Protein AF-A0A3L6L1W6-F1 (afdb_monomer_lite)

Sequence (156 aa):
MPNIKGGVGSFLMRRTAPKSIRQKYQTGPQFYKRKFFQFQKGHHRLHRRISGVQTGSPTHQREYERFHHLPGDVRTRPQFDFTFGETRADRVMFAWRKRGDLQLYQMSGRGETFVCYRCGYPVRSQLVAVKADNWDYRMCYRCYTNTVHRGMENDT

pLDDT: mean 96.42, std 4.4, range [56.28, 98.81]

Secondary structure (DSSP, 8-state):
-PPPPP---HHHHGGG---SHHHHH--S--SS--------TT-SS--EEE-----S-TTTS-GGGGGTTS-SGGGSPPSEE-SSSSPPTT-EEEEPPPBTTEEEEEESSSPEEEE-TTT--EEEESEEEEETTEEEEEEEHHHHHHHHHTT-TTT-

Organism: NCBI:txid630700

Foldseek 3Di:
DDDDDDDDDCVVVLLVQDDDPCQNVVPWFQQLPHSDDDDDPPDPPFAAEQFFQDDDDCVVDPPLCSNCVDDDCSVPAAPDAPPPDDQDPQQWGGWHDDDAQKIKTFHDDWFDFDAARTVRGTYGHRIWIDGNPDPNHTHDPVVVRVCSVVVNRNPD

Structure (mmCIF, N/CA/C/O backbone):
data_AF-A0A3L6L1W6-F1
#
_entry.id   AF-A0A3L6L1W6-F1
#
loop_
_atom_site.group_PDB
_atom_site.id
_atom_site.type_symbol
_atom_site.label_atom_id
_atom_site.label_alt_id
_atom_site.label_comp_id
_atom_site.label_asym_id
_atom_site.label_entity_id
_atom_site.label_seq_id
_atom_site.pdbx_PDB_ins_code
_atom_site.Cartn_x
_atom_site.Cartn_y
_atom_site.Cartn_z
_atom_site.occupancy
_atom_site.B_iso_or_equiv
_atom_site.auth_seq_id
_atom_site.auth_comp_id
_atom_site.auth_asym_id
_atom_site.auth_atom_id
_atom_site.pdbx_PDB_model_num
ATOM 1 N N . MET A 1 1 ? 47.971 -9.478 -30.314 1.00 56.28 1 MET A N 1
ATOM 2 C CA . MET A 1 1 ? 47.214 -8.435 -31.040 1.00 56.28 1 MET A CA 1
ATOM 3 C C . MET A 1 1 ? 46.488 -7.570 -30.017 1.00 56.28 1 MET A C 1
ATOM 5 O O . MET A 1 1 ? 45.812 -8.148 -29.172 1.00 56.28 1 MET A O 1
ATOM 9 N N . PRO A 1 2 ? 46.659 -6.238 -30.002 1.00 72.19 2 PRO A N 1
ATOM 10 C CA . PRO A 1 2 ? 45.871 -5.378 -29.125 1.00 72.19 2 PRO A CA 1
ATOM 11 C C . PRO A 1 2 ? 44.442 -5.245 -29.678 1.00 72.19 2 PRO A C 1
ATOM 13 O O . PRO A 1 2 ? 44.251 -4.841 -30.821 1.00 72.19 2 PRO A O 1
ATOM 16 N N . ASN A 1 3 ? 43.436 -5.613 -28.880 1.00 89.19 3 ASN A N 1
ATOM 17 C CA . ASN A 1 3 ? 42.024 -5.502 -29.264 1.00 89.19 3 ASN A CA 1
ATOM 18 C C . ASN A 1 3 ? 41.545 -4.039 -29.228 1.00 89.19 3 ASN A C 1
ATOM 20 O O . ASN A 1 3 ? 41.975 -3.260 -28.374 1.00 89.19 3 ASN A O 1
ATOM 24 N N . ILE A 1 4 ? 40.588 -3.690 -30.094 1.00 87.88 4 ILE A N 1
ATOM 25 C CA . ILE A 1 4 ? 39.909 -2.384 -30.080 1.00 87.88 4 ILE A CA 1
ATOM 26 C C . ILE A 1 4 ? 38.935 -2.331 -28.893 1.00 87.88 4 ILE A C 1
ATOM 28 O O . ILE A 1 4 ? 38.088 -3.210 -28.735 1.00 87.88 4 ILE A O 1
ATOM 32 N N . LYS A 1 5 ? 39.028 -1.285 -28.062 1.00 91.19 5 LYS A N 1
ATOM 33 C CA . LYS A 1 5 ? 38.092 -1.017 -26.956 1.00 91.19 5 LYS A CA 1
ATOM 34 C C . LYS A 1 5 ? 37.139 0.117 -27.346 1.00 91.19 5 LYS A C 1
ATOM 36 O O . LYS A 1 5 ? 37.594 1.208 -27.667 1.00 91.19 5 LYS A O 1
ATOM 41 N N . GLY A 1 6 ? 35.830 -0.135 -27.296 1.00 91.69 6 GLY A N 1
ATOM 42 C CA . GLY A 1 6 ? 34.787 0.882 -27.486 1.00 91.69 6 GLY A CA 1
ATOM 43 C C . GLY A 1 6 ? 34.249 1.434 -26.161 1.00 91.69 6 GLY A C 1
ATOM 44 O O . GLY A 1 6 ? 34.334 0.770 -25.128 1.00 91.69 6 GLY A O 1
ATOM 45 N N . GLY A 1 7 ? 33.664 2.635 -26.191 1.00 94.94 7 GLY A N 1
ATOM 46 C CA . GLY A 1 7 ? 33.011 3.266 -25.040 1.00 94.94 7 GLY A CA 1
ATOM 47 C C . GLY A 1 7 ? 31.555 3.617 -25.341 1.00 94.94 7 GLY A C 1
ATOM 48 O O . GLY A 1 7 ? 31.278 4.354 -26.282 1.00 94.94 7 GLY A O 1
ATOM 49 N N . VAL A 1 8 ? 30.617 3.111 -24.534 1.00 94.81 8 VAL A N 1
ATOM 50 C CA . VAL A 1 8 ? 29.185 3.431 -24.642 1.00 94.81 8 VAL A CA 1
ATOM 51 C C . VAL A 1 8 ? 28.613 3.786 -23.272 1.00 94.81 8 VAL A C 1
ATOM 53 O O . VAL A 1 8 ? 28.756 3.047 -22.298 1.00 94.81 8 VAL A O 1
ATOM 56 N N . GLY A 1 9 ? 27.957 4.943 -23.183 1.00 96.75 9 GLY A N 1
ATOM 57 C CA . GLY A 1 9 ? 27.365 5.419 -21.937 1.00 96.75 9 GLY A CA 1
ATOM 58 C C . GLY A 1 9 ? 26.163 4.576 -21.500 1.00 96.75 9 GLY A C 1
ATOM 59 O O . GLY A 1 9 ? 25.230 4.350 -22.270 1.00 96.75 9 GLY A O 1
ATOM 60 N N . SER A 1 10 ? 26.119 4.173 -20.225 1.00 96.69 10 SER A N 1
ATOM 61 C CA . SER A 1 10 ? 25.013 3.368 -19.668 1.00 96.69 10 SER A CA 1
ATOM 62 C C . SER A 1 10 ? 23.648 4.073 -19.734 1.00 96.69 10 SER A C 1
ATOM 64 O O . SER A 1 10 ? 22.612 3.403 -19.775 1.00 96.69 10 SER A O 1
ATOM 66 N N . PHE A 1 11 ? 23.628 5.412 -19.788 1.00 96.19 11 PHE A N 1
ATOM 67 C CA . PHE A 1 11 ? 22.403 6.205 -19.944 1.00 96.19 11 PHE A CA 1
ATOM 68 C C . PHE A 1 11 ? 21.676 5.904 -21.266 1.00 96.19 11 PHE A C 1
ATOM 70 O O . PHE A 1 11 ? 20.452 5.794 -21.261 1.00 96.19 11 PHE A O 1
ATOM 77 N N . LEU A 1 12 ? 22.414 5.647 -22.356 1.00 95.19 12 LEU A N 1
ATOM 78 C CA . LEU A 1 12 ? 21.853 5.242 -23.653 1.00 95.19 12 LEU A CA 1
ATOM 79 C C . LEU A 1 12 ? 21.126 3.895 -23.547 1.00 95.19 12 LEU A C 1
ATOM 81 O O . LEU A 1 12 ? 20.087 3.675 -24.165 1.00 95.19 12 LEU A O 1
ATOM 85 N N . MET A 1 13 ? 21.639 3.011 -22.689 1.00 96.12 13 MET A N 1
ATOM 86 C CA . MET A 1 13 ? 21.088 1.677 -22.458 1.00 96.12 13 MET A CA 1
ATOM 87 C C . MET A 1 13 ? 19.958 1.664 -21.416 1.00 96.12 13 MET A C 1
ATOM 89 O O . MET A 1 13 ? 19.283 0.650 -21.246 1.00 96.12 13 MET A O 1
ATOM 93 N N . ARG A 1 14 ? 19.693 2.769 -20.695 1.00 96.50 14 ARG A N 1
ATOM 94 C CA . ARG A 1 14 ? 18.629 2.795 -19.669 1.00 96.50 14 ARG A CA 1
ATOM 95 C C . ARG A 1 14 ? 17.233 2.610 -20.261 1.00 96.50 14 ARG A C 1
ATOM 97 O O . ARG A 1 14 ? 16.373 2.066 -19.571 1.00 96.50 14 ARG A O 1
ATOM 104 N N . ARG A 1 15 ? 17.008 2.986 -21.527 1.00 95.75 15 ARG A N 1
ATOM 105 C CA . ARG A 1 15 ? 15.719 2.806 -22.224 1.00 95.75 15 ARG A CA 1
ATOM 106 C C . ARG A 1 15 ? 15.274 1.337 -22.263 1.00 95.75 15 ARG A C 1
ATOM 108 O O . ARG A 1 15 ? 14.079 1.066 -22.175 1.00 95.75 15 ARG A O 1
ATOM 115 N N . THR A 1 16 ? 16.216 0.397 -22.342 1.00 96.00 16 THR A N 1
ATOM 116 C CA . THR A 1 16 ? 15.963 -1.053 -22.417 1.00 96.00 16 THR A CA 1
ATOM 117 C C . THR A 1 16 ? 16.144 -1.769 -21.072 1.00 96.00 16 THR A C 1
ATOM 119 O O . THR A 1 16 ? 16.191 -2.994 -21.020 1.00 96.00 16 THR A O 1
ATOM 122 N N . ALA A 1 17 ? 16.194 -1.034 -19.952 1.00 97.31 17 ALA A N 1
ATOM 123 C CA . ALA A 1 17 ? 16.327 -1.620 -18.613 1.00 97.31 17 ALA A CA 1
ATOM 124 C C . ALA A 1 17 ? 15.218 -2.628 -18.206 1.00 97.31 17 ALA A C 1
ATOM 126 O O . ALA A 1 17 ? 15.527 -3.559 -17.448 1.00 97.31 17 ALA A O 1
ATOM 127 N N . PRO A 1 18 ? 13.939 -2.481 -18.618 1.00 97.94 18 PRO A N 1
ATOM 128 C CA . PRO A 1 18 ? 12.907 -3.488 -18.366 1.00 97.94 18 PRO A CA 1
ATOM 129 C C . PRO A 1 18 ? 13.159 -4.788 -19.135 1.00 97.94 18 PRO A C 1
ATOM 131 O O . PRO A 1 18 ? 13.370 -4.761 -20.342 1.00 97.94 18 PRO A O 1
ATOM 134 N N . LYS A 1 19 ? 13.057 -5.931 -18.448 1.00 97.88 19 LYS A N 1
ATOM 135 C CA . LYS A 1 19 ? 13.355 -7.264 -19.009 1.00 97.88 19 LYS A CA 1
ATOM 136 C C . LYS A 1 19 ? 12.119 -8.136 -19.261 1.00 97.88 19 LYS A C 1
ATOM 138 O O . LYS A 1 19 ? 12.248 -9.324 -19.516 1.00 97.88 19 LYS A O 1
ATOM 143 N N . SER A 1 20 ? 10.914 -7.584 -19.131 1.00 97.94 20 SER A N 1
ATOM 144 C CA . SER A 1 20 ? 9.666 -8.309 -19.400 1.00 97.94 20 SER A CA 1
ATOM 145 C C . SER A 1 20 ? 8.532 -7.362 -19.780 1.00 97.94 20 SER A C 1
ATOM 147 O O . SER A 1 20 ? 8.593 -6.164 -19.482 1.00 97.94 20 SER A O 1
ATOM 149 N N . ILE A 1 21 ? 7.466 -7.908 -20.376 1.00 98.00 21 ILE A N 1
ATOM 150 C CA . ILE A 1 21 ? 6.237 -7.168 -20.709 1.00 98.00 21 ILE A CA 1
ATOM 151 C C . ILE A 1 21 ? 5.676 -6.462 -19.468 1.00 98.00 21 ILE A C 1
ATOM 153 O O . ILE A 1 21 ? 5.448 -5.252 -19.491 1.00 98.00 21 ILE A O 1
ATOM 157 N N . ARG A 1 22 ? 5.582 -7.182 -18.341 1.00 98.06 22 ARG A N 1
ATOM 158 C CA . ARG A 1 22 ? 5.136 -6.637 -17.049 1.00 98.06 22 ARG A CA 1
ATOM 159 C C . ARG A 1 22 ? 5.967 -5.435 -16.599 1.00 98.06 22 ARG A C 1
ATOM 161 O O . ARG A 1 22 ? 5.402 -4.470 -16.096 1.00 98.06 22 ARG A O 1
ATOM 168 N N . GLN A 1 23 ? 7.292 -5.473 -16.756 1.00 97.31 23 GLN A N 1
ATOM 169 C CA . GLN A 1 23 ? 8.171 -4.378 -16.323 1.00 97.31 23 GLN A CA 1
ATOM 170 C C . GLN A 1 23 ? 8.127 -3.182 -17.283 1.00 97.31 23 GLN A C 1
ATOM 172 O O . GLN A 1 23 ? 8.185 -2.039 -16.833 1.00 97.31 23 GLN A O 1
ATOM 177 N N . LYS A 1 24 ? 8.045 -3.436 -18.596 1.00 97.31 24 LYS A N 1
ATOM 178 C CA . LYS A 1 24 ? 8.076 -2.400 -19.638 1.00 97.31 24 LYS A CA 1
ATOM 179 C C . LYS A 1 24 ? 6.759 -1.630 -19.715 1.00 97.31 24 LYS A C 1
ATOM 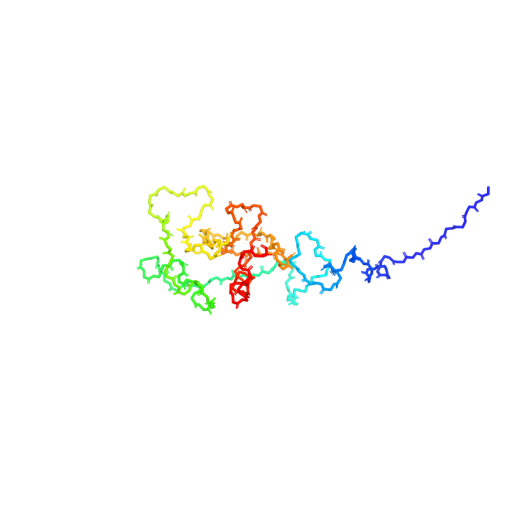181 O O . LYS A 1 24 ? 6.775 -0.406 -19.759 1.00 97.31 24 LYS A O 1
ATOM 186 N N . TYR A 1 25 ? 5.640 -2.350 -19.676 1.00 97.81 25 TYR A N 1
ATOM 187 C CA . TYR A 1 25 ? 4.301 -1.803 -19.905 1.00 97.81 25 TYR A CA 1
ATOM 188 C C . TYR A 1 25 ? 3.449 -1.716 -18.633 1.00 97.81 25 TYR A C 1
ATOM 190 O O . TYR A 1 25 ? 2.332 -1.221 -18.682 1.00 97.81 25 TYR A O 1
ATOM 198 N N . GLN A 1 26 ? 3.971 -2.163 -17.483 1.00 96.81 26 GLN A N 1
ATOM 199 C CA . GLN A 1 26 ? 3.277 -2.103 -16.188 1.00 96.81 26 GLN A CA 1
ATOM 200 C C . GLN A 1 26 ? 1.906 -2.804 -16.192 1.00 96.81 26 GLN A C 1
ATOM 202 O O . GLN A 1 26 ? 0.999 -2.397 -15.474 1.00 96.81 26 GLN A O 1
ATOM 207 N N . THR A 1 27 ? 1.774 -3.891 -16.958 1.00 95.88 27 THR A N 1
ATOM 208 C CA . THR A 1 27 ? 0.513 -4.636 -17.141 1.00 95.88 27 THR A CA 1
ATOM 209 C C . THR A 1 27 ? 0.032 -5.385 -15.897 1.00 95.88 27 THR A C 1
ATOM 211 O O . THR A 1 27 ? -1.079 -5.898 -15.888 1.00 95.88 27 THR A O 1
ATOM 214 N N . GLY A 1 28 ? 0.835 -5.451 -14.831 1.00 96.69 28 GLY A N 1
ATOM 215 C CA . GLY A 1 28 ? 0.453 -6.104 -13.581 1.00 96.69 28 GLY A CA 1
ATOM 216 C C . GLY A 1 28 ? 1.286 -5.655 -12.376 1.00 96.69 28 GLY A C 1
ATOM 217 O O . GLY A 1 28 ? 2.153 -4.778 -12.514 1.00 96.69 28 GLY A O 1
ATOM 218 N N . PRO A 1 29 ? 1.051 -6.269 -11.197 1.00 97.94 29 PRO A N 1
ATOM 219 C CA . PRO A 1 29 ? 1.803 -6.009 -9.971 1.00 97.94 29 PRO A CA 1
ATOM 220 C C . PRO A 1 29 ? 3.320 -6.095 -10.174 1.00 97.94 29 PRO A C 1
ATOM 222 O O . PRO A 1 29 ? 3.826 -7.043 -10.776 1.00 97.94 29 PRO A O 1
ATOM 225 N N . GLN A 1 30 ? 4.056 -5.101 -9.689 1.00 98.06 30 GLN A N 1
ATOM 226 C CA . GLN A 1 30 ? 5.508 -4.993 -9.827 1.00 98.06 30 GLN A CA 1
ATOM 227 C C . GLN A 1 30 ? 6.238 -5.630 -8.638 1.00 98.06 30 GLN A C 1
ATOM 229 O O . GLN A 1 30 ? 6.896 -4.906 -7.893 1.00 98.06 30 GLN A O 1
ATOM 234 N N . PHE A 1 31 ? 6.153 -6.957 -8.482 1.00 97.12 31 PHE A N 1
ATOM 235 C CA . PHE A 1 31 ? 6.812 -7.738 -7.419 1.00 97.12 31 PHE A CA 1
ATOM 236 C C . PHE A 1 31 ? 8.324 -7.459 -7.332 1.00 97.12 31 PHE A C 1
ATOM 238 O O . PHE A 1 31 ? 9.132 -8.148 -7.943 1.00 97.12 31 PHE A O 1
ATOM 245 N N . TYR A 1 32 ? 8.710 -6.392 -6.632 1.00 96.38 32 TYR A N 1
ATOM 246 C CA . TYR A 1 32 ? 10.083 -5.929 -6.396 1.00 96.38 32 TYR A CA 1
ATOM 247 C C . TYR A 1 32 ? 10.963 -5.707 -7.649 1.00 96.38 32 TYR A C 1
ATOM 249 O O . TYR A 1 32 ? 12.184 -5.603 -7.543 1.00 96.38 32 TYR A O 1
ATOM 257 N N . LYS A 1 33 ? 10.382 -5.609 -8.859 1.00 97.81 33 LYS A N 1
ATOM 258 C CA . LYS A 1 33 ? 11.137 -5.509 -10.135 1.00 97.81 33 LYS A CA 1
ATOM 259 C C . LYS A 1 33 ? 10.873 -4.240 -10.959 1.00 97.81 33 LYS A C 1
ATOM 261 O O . LYS A 1 33 ? 11.212 -4.201 -12.144 1.00 97.81 33 LYS A O 1
ATOM 266 N N . ARG A 1 34 ? 10.326 -3.183 -10.352 1.00 98.12 34 ARG A N 1
ATOM 267 C CA . ARG A 1 34 ? 10.106 -1.892 -11.026 1.00 98.12 34 ARG A CA 1
ATOM 268 C C . ARG A 1 34 ? 11.437 -1.227 -11.414 1.00 98.12 34 ARG A C 1
ATOM 270 O O . ARG A 1 34 ? 12.379 -1.231 -10.629 1.00 98.12 34 ARG A O 1
ATOM 277 N N . LYS A 1 35 ? 11.519 -0.660 -12.626 1.00 97.69 35 LYS A N 1
ATOM 278 C CA . LYS A 1 35 ? 12.742 -0.006 -13.148 1.00 97.69 35 LYS A CA 1
ATOM 279 C C . LYS A 1 35 ? 12.698 1.515 -13.103 1.00 97.69 35 LYS A C 1
ATOM 281 O O . LYS A 1 35 ? 13.701 2.143 -12.792 1.00 97.69 35 LYS A O 1
ATOM 286 N N . PHE A 1 36 ? 11.537 2.093 -13.394 1.00 97.88 36 PHE A N 1
ATOM 287 C CA . PHE A 1 36 ? 11.365 3.540 -13.476 1.00 97.88 36 PHE A CA 1
ATOM 288 C C . PHE A 1 36 ? 10.409 4.024 -12.394 1.00 97.88 36 PHE A C 1
ATOM 290 O O . PHE A 1 36 ? 9.277 3.540 -12.279 1.00 97.88 36 PHE A O 1
ATOM 297 N N . PHE A 1 37 ? 10.864 4.992 -11.608 1.00 98.19 37 PHE A N 1
ATOM 298 C CA . PHE A 1 37 ? 10.137 5.544 -10.475 1.00 98.19 37 PHE A CA 1
ATOM 299 C C . PHE A 1 37 ? 9.875 7.028 -10.703 1.00 98.19 37 PHE A C 1
ATOM 301 O O . PHE A 1 37 ? 10.738 7.742 -11.195 1.00 98.19 37 PHE A O 1
ATOM 308 N N . GLN A 1 38 ? 8.681 7.470 -10.327 1.00 97.88 38 GLN A N 1
ATOM 309 C CA . GLN A 1 38 ? 8.252 8.860 -10.378 1.00 97.88 38 GLN A CA 1
ATOM 310 C C . GLN A 1 38 ? 7.893 9.300 -8.958 1.00 97.88 38 GLN A C 1
ATOM 312 O O . GLN A 1 38 ? 6.930 8.797 -8.361 1.00 97.88 38 GLN A O 1
ATOM 317 N N . PHE A 1 39 ? 8.711 10.196 -8.412 1.00 97.50 39 PHE A N 1
ATOM 318 C CA . PHE A 1 39 ? 8.545 10.802 -7.093 1.00 97.50 39 PHE A CA 1
ATOM 319 C C . PHE A 1 39 ? 8.253 12.296 -7.240 1.00 97.50 39 PHE A C 1
ATOM 321 O O . PHE A 1 39 ? 8.549 12.897 -8.270 1.00 97.50 39 PHE A O 1
ATOM 328 N N . GLN A 1 40 ? 7.675 12.899 -6.203 1.00 95.88 40 GLN A N 1
ATOM 329 C CA . GLN A 1 40 ? 7.469 14.343 -6.161 1.00 95.88 40 GLN A CA 1
ATOM 330 C C . GLN A 1 40 ? 8.819 15.076 -6.198 1.00 95.88 40 GLN A C 1
ATOM 332 O O . GLN A 1 40 ? 9.751 14.708 -5.476 1.00 95.88 40 GLN A O 1
ATOM 337 N N . LYS A 1 41 ? 8.914 16.124 -7.024 1.00 96.88 41 LYS A N 1
ATOM 338 C CA . LYS A 1 41 ? 10.100 16.987 -7.095 1.00 96.88 41 LYS A CA 1
ATOM 339 C C . 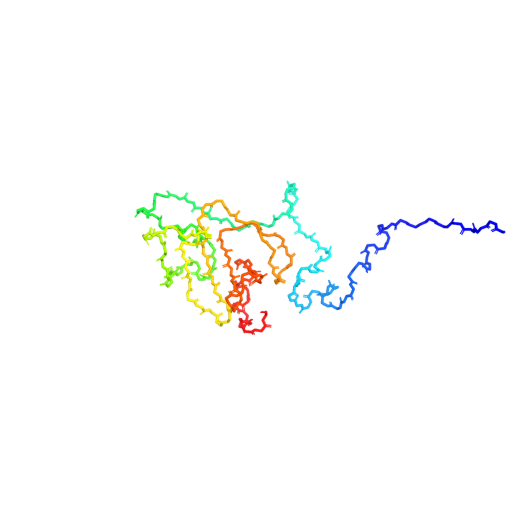LYS A 1 41 ? 10.347 17.626 -5.723 1.00 96.88 41 LYS A C 1
ATOM 341 O O . LYS A 1 41 ? 9.418 18.138 -5.108 1.00 96.88 41 LYS A O 1
ATOM 346 N N . GLY A 1 42 ? 11.589 17.561 -5.245 1.00 96.62 42 GLY A N 1
ATOM 347 C CA . GLY A 1 42 ? 11.994 18.064 -3.924 1.00 96.62 42 GLY A CA 1
ATOM 348 C C . GLY A 1 42 ? 12.035 17.006 -2.814 1.00 96.62 42 GLY A C 1
ATOM 349 O O . GLY A 1 42 ? 12.565 17.262 -1.738 1.00 96.62 42 GLY A O 1
ATOM 350 N N . HIS A 1 43 ? 11.543 15.784 -3.046 1.00 96.75 43 HIS A N 1
ATOM 351 C CA . HIS A 1 43 ? 11.751 14.697 -2.088 1.00 96.75 43 HIS A CA 1
ATOM 352 C C . HIS A 1 43 ? 13.148 14.086 -2.240 1.00 96.75 43 HIS A C 1
ATOM 354 O O . HIS A 1 43 ? 13.418 13.381 -3.206 1.00 96.75 43 HIS A O 1
ATOM 360 N N . HIS A 1 44 ? 14.006 14.280 -1.236 1.00 96.25 44 HIS A N 1
ATOM 361 C CA . HIS A 1 44 ? 15.323 13.629 -1.181 1.00 96.25 44 HIS A CA 1
ATOM 362 C C . HIS A 1 44 ? 15.238 12.163 -0.736 1.00 96.25 44 HIS A C 1
ATOM 364 O O . HIS A 1 44 ? 15.961 11.305 -1.235 1.00 96.25 44 HIS A O 1
ATOM 370 N N . ARG A 1 45 ? 14.316 11.846 0.184 1.00 97.12 45 ARG A N 1
ATOM 371 C CA . ARG A 1 45 ? 14.010 10.456 0.547 1.00 97.12 45 ARG A CA 1
ATOM 372 C C . ARG A 1 45 ? 13.006 9.878 -0.448 1.00 97.12 45 ARG A C 1
ATOM 374 O O . ARG A 1 45 ? 11.832 10.253 -0.433 1.00 97.12 45 ARG A O 1
ATOM 381 N N . LEU A 1 46 ? 13.475 8.954 -1.286 1.00 97.56 46 LEU A N 1
ATOM 382 C CA . LEU A 1 46 ? 12.746 8.362 -2.414 1.00 97.56 46 LEU A CA 1
ATOM 383 C C . LEU A 1 46 ? 11.740 7.278 -1.983 1.00 97.56 46 LEU A C 1
ATOM 385 O O . LEU A 1 46 ? 11.822 6.118 -2.380 1.00 97.56 46 LEU A O 1
ATOM 389 N N . HIS A 1 47 ? 10.764 7.665 -1.164 1.00 97.81 47 HIS A N 1
ATOM 390 C CA . HIS A 1 47 ? 9.617 6.833 -0.810 1.00 97.81 47 HIS A CA 1
ATOM 391 C C . HIS A 1 47 ? 8.318 7.629 -0.953 1.00 97.81 47 HIS A C 1
ATOM 393 O O . HIS A 1 47 ? 8.256 8.839 -0.714 1.00 97.81 47 HIS A O 1
ATOM 399 N N . ARG A 1 48 ? 7.239 6.939 -1.319 1.00 97.81 48 ARG A N 1
ATOM 400 C CA . ARG A 1 48 ? 5.889 7.504 -1.249 1.00 97.81 48 ARG A CA 1
ATOM 401 C C . ARG A 1 48 ? 5.454 7.618 0.212 1.00 97.81 48 ARG A C 1
ATOM 403 O O . ARG A 1 48 ? 6.018 6.964 1.090 1.00 97.81 48 ARG A O 1
ATOM 410 N N . ARG A 1 49 ? 4.475 8.475 0.482 1.00 98.19 49 ARG A N 1
ATOM 411 C CA . ARG A 1 49 ? 3.960 8.738 1.830 1.00 98.19 49 ARG A CA 1
ATOM 412 C C . ARG A 1 49 ? 2.444 8.612 1.803 1.00 98.19 49 ARG A C 1
ATOM 414 O O . ARG A 1 49 ? 1.812 9.147 0.898 1.00 98.19 49 ARG A O 1
ATOM 421 N N . ILE A 1 50 ? 1.894 7.876 2.760 1.00 97.88 50 ILE A N 1
ATOM 422 C CA . ILE A 1 50 ? 0.459 7.853 3.056 1.00 97.88 50 ILE A CA 1
ATOM 423 C C . ILE A 1 50 ? 0.365 8.165 4.544 1.00 97.88 50 ILE A C 1
ATOM 425 O O . ILE A 1 50 ? 0.740 7.330 5.372 1.00 97.88 50 ILE A O 1
ATOM 429 N N . SER A 1 51 ? -0.038 9.391 4.852 1.00 97.19 51 SER A N 1
ATOM 430 C CA . SER A 1 51 ? 0.036 9.973 6.193 1.00 97.19 51 SER A CA 1
ATOM 431 C C . SER A 1 51 ? -1.358 10.166 6.775 1.00 97.19 51 SER A C 1
ATOM 433 O O . SER A 1 51 ? -2.304 10.389 6.027 1.00 97.19 51 SER A O 1
ATOM 435 N N . GLY A 1 52 ? -1.464 10.083 8.098 1.00 96.88 52 GLY A N 1
ATOM 436 C CA . GLY A 1 52 ? -2.665 10.438 8.850 1.00 96.88 52 GLY A CA 1
ATOM 437 C C . GLY A 1 52 ? -2.532 11.834 9.460 1.00 96.88 52 GLY A C 1
ATOM 438 O O . GLY A 1 52 ? -1.417 12.340 9.599 1.00 96.88 52 GLY A O 1
ATOM 439 N N . VAL A 1 53 ? -3.657 12.434 9.840 1.00 97.12 53 VAL A N 1
ATOM 440 C CA . VAL A 1 53 ? -3.726 13.710 10.564 1.00 97.12 53 VAL A CA 1
ATOM 441 C C . VAL A 1 53 ? -4.308 13.450 11.948 1.00 97.12 53 VAL A C 1
ATOM 443 O O . VAL A 1 53 ? -5.401 12.906 12.064 1.00 97.12 53 VAL A O 1
ATOM 446 N N . GLN A 1 54 ? -3.576 13.817 12.996 1.00 96.12 54 GLN A N 1
ATOM 447 C CA . GLN A 1 54 ? -4.053 13.730 14.374 1.00 96.12 54 GLN A CA 1
ATOM 448 C C . GLN A 1 54 ? -4.497 15.115 14.842 1.00 96.12 54 GLN A C 1
ATOM 450 O O . GLN A 1 54 ? -3.748 16.079 14.710 1.00 96.12 54 GLN A O 1
ATOM 455 N N . THR A 1 55 ? -5.703 15.192 15.389 1.00 96.75 55 THR A N 1
ATOM 456 C CA . THR A 1 55 ? -6.338 16.419 15.882 1.00 96.75 55 THR A CA 1
ATOM 457 C C . THR A 1 55 ? -6.740 16.321 17.352 1.00 96.75 55 THR A C 1
ATOM 459 O O . THR A 1 55 ? -7.031 17.345 17.956 1.00 96.75 55 THR A O 1
ATOM 462 N N . GLY A 1 56 ? -6.744 15.120 17.942 1.00 95.38 56 GLY A N 1
ATOM 463 C CA . GLY A 1 56 ? -7.117 14.903 19.340 1.00 95.38 56 GLY A CA 1
ATOM 464 C C . GLY A 1 56 ? -6.296 13.828 20.053 1.00 95.38 56 GLY A C 1
ATOM 465 O O . GLY A 1 56 ? -5.440 13.154 19.466 1.00 95.38 56 GLY A O 1
ATOM 466 N N . SER A 1 57 ? -6.561 13.684 21.353 1.00 95.81 57 SER A N 1
ATOM 467 C CA . SER A 1 57 ? -6.069 12.567 22.165 1.00 95.81 57 SER A CA 1
ATOM 468 C C . SER A 1 57 ? -6.815 11.266 21.816 1.00 95.81 57 SER A C 1
ATOM 470 O O . SER A 1 57 ? -7.933 11.344 21.300 1.00 95.81 57 SER A O 1
ATOM 472 N N . PRO A 1 58 ? -6.258 10.076 22.127 1.00 94.50 58 PRO A N 1
ATOM 473 C CA . PRO A 1 58 ? -6.893 8.782 21.830 1.00 94.50 58 PRO A CA 1
ATOM 474 C C . PRO A 1 58 ? -8.320 8.612 22.378 1.00 94.50 58 PRO A C 1
ATOM 476 O O . PRO A 1 58 ? -9.117 7.865 21.813 1.00 94.50 58 PRO A O 1
ATOM 479 N N . THR A 1 59 ? -8.659 9.321 23.461 1.00 95.12 59 THR A N 1
ATOM 480 C CA . THR A 1 59 ? -10.006 9.332 24.055 1.00 95.12 59 THR A CA 1
ATOM 481 C C . THR A 1 59 ? -11.032 10.036 23.165 1.00 95.12 59 THR A C 1
ATOM 483 O O . THR A 1 59 ? -12.180 9.607 23.105 1.00 95.12 59 THR A O 1
ATOM 486 N N . HIS A 1 60 ? -10.630 11.108 22.474 1.00 95.44 60 HIS A N 1
ATOM 487 C CA . HIS A 1 60 ? -11.515 11.919 21.628 1.00 95.44 60 HIS A CA 1
ATOM 488 C C . HIS A 1 60 ? -11.430 11.565 20.143 1.00 95.44 60 HIS A C 1
ATOM 490 O O . HIS A 1 60 ? -12.402 11.751 19.420 1.00 95.44 60 HIS A O 1
ATOM 496 N N . GLN A 1 61 ? -10.272 11.086 19.687 1.00 96.50 61 GLN A N 1
ATOM 497 C CA . GLN A 1 61 ? -10.036 10.677 18.310 1.00 96.50 61 GLN A CA 1
ATOM 498 C C . GLN A 1 61 ? -9.258 9.365 18.307 1.00 96.50 61 GLN A C 1
ATOM 500 O O . GLN A 1 61 ? -8.086 9.324 18.695 1.00 96.50 61 GLN A O 1
ATOM 505 N N . ARG A 1 62 ? -9.885 8.298 17.813 1.00 96.62 62 ARG A N 1
ATOM 506 C CA . ARG A 1 62 ? -9.214 6.999 17.684 1.00 96.62 62 ARG A CA 1
ATOM 507 C C . ARG A 1 62 ? -8.154 7.060 16.590 1.00 96.62 62 ARG A C 1
ATOM 509 O O . ARG A 1 62 ? -8.272 7.794 15.611 1.00 96.62 62 ARG A O 1
ATOM 516 N N . GLU A 1 63 ? -7.093 6.270 16.710 1.00 97.19 63 GLU A N 1
ATOM 517 C CA . GLU A 1 63 ? -5.948 6.391 15.808 1.00 97.19 63 GLU A CA 1
ATOM 518 C C . GLU A 1 63 ? -6.287 6.034 14.357 1.00 97.19 63 GLU A C 1
ATOM 520 O O . GLU A 1 63 ? -5.644 6.565 13.446 1.00 97.19 63 GLU A O 1
ATOM 525 N N . TYR A 1 64 ? -7.287 5.182 14.110 1.00 96.94 64 TYR A N 1
ATOM 526 C CA . TYR A 1 64 ? -7.743 4.873 12.750 1.00 96.94 64 TYR A CA 1
ATOM 527 C C . TYR A 1 64 ? -8.452 6.045 12.067 1.00 96.94 64 TYR A C 1
ATOM 529 O O . TYR A 1 64 ? -8.350 6.204 10.849 1.00 96.94 64 TYR A O 1
ATOM 537 N N . GLU A 1 65 ? -9.054 6.953 12.836 1.00 98.1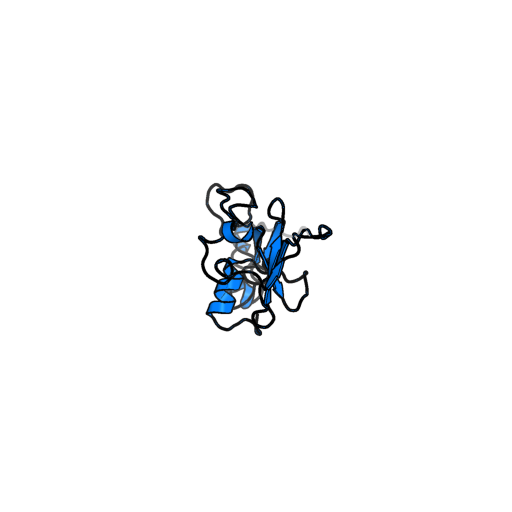2 65 GLU A N 1
ATOM 538 C CA . GLU A 1 65 ? -9.739 8.140 12.313 1.00 98.12 65 GLU A CA 1
ATOM 539 C C . GLU A 1 65 ? -8.756 9.163 11.725 1.00 98.12 65 GLU A C 1
ATOM 541 O O . GLU A 1 65 ? -9.141 10.015 10.923 1.00 98.12 65 GLU A O 1
ATOM 546 N N . ARG A 1 66 ? -7.453 9.049 12.023 1.00 97.94 66 ARG A N 1
ATOM 547 C CA . ARG A 1 66 ? -6.408 9.913 11.438 1.00 97.94 66 ARG A CA 1
ATOM 548 C C . ARG A 1 66 ? -6.372 9.849 9.910 1.00 97.94 66 ARG A C 1
ATOM 550 O O . ARG A 1 66 ? -5.921 10.786 9.246 1.00 97.94 66 ARG A O 1
ATOM 557 N N . PHE A 1 67 ? -6.825 8.738 9.339 1.00 98.44 67 PHE A N 1
ATOM 558 C CA . PHE A 1 67 ? -6.846 8.499 7.899 1.00 98.44 67 PHE A CA 1
ATOM 559 C C . PHE A 1 67 ? -8.223 8.741 7.268 1.00 98.44 67 PHE A C 1
ATOM 561 O O . PHE A 1 67 ? -8.390 8.456 6.087 1.00 98.44 67 PHE A O 1
ATOM 568 N N . HIS A 1 68 ? -9.186 9.322 7.995 1.00 97.94 68 HIS A N 1
ATOM 569 C CA . HIS A 1 68 ? -10.564 9.526 7.525 1.00 97.94 68 HIS A CA 1
ATOM 570 C C . HIS A 1 68 ? -10.674 10.377 6.240 1.00 97.94 68 HIS A C 1
ATOM 572 O O . HIS A 1 68 ? -11.596 10.218 5.436 1.00 97.94 68 HIS A O 1
ATOM 578 N N . HIS A 1 69 ? -9.694 11.253 5.996 1.00 98.06 69 HIS A N 1
ATOM 579 C CA . HIS A 1 69 ? -9.594 12.031 4.758 1.00 98.06 69 HIS A CA 1
ATOM 580 C C . HIS A 1 69 ? -9.348 11.158 3.510 1.00 98.06 69 HIS A C 1
ATOM 582 O O . HIS A 1 69 ? -9.657 11.576 2.395 1.00 98.06 69 HIS A O 1
ATOM 588 N N . LEU A 1 70 ? -8.828 9.938 3.672 1.00 98.19 70 LEU A N 1
ATOM 589 C CA . LEU A 1 70 ? -8.662 8.974 2.588 1.00 98.19 70 LEU A CA 1
ATOM 590 C C . LEU A 1 70 ? -9.967 8.181 2.361 1.00 98.19 70 LEU A C 1
ATOM 592 O O . LEU A 1 70 ? -10.736 7.966 3.298 1.00 98.19 70 LEU A O 1
ATOM 596 N N . PRO A 1 71 ? -10.259 7.754 1.119 1.00 97.81 71 PRO A N 1
ATOM 597 C CA . PRO A 1 71 ? -11.436 6.944 0.813 1.00 97.81 71 PRO A CA 1
ATOM 598 C C . PRO A 1 71 ? -11.190 5.456 1.080 1.00 97.81 71 PRO A C 1
ATOM 600 O O . PRO A 1 71 ? -10.048 5.004 1.030 1.00 97.81 71 PRO A O 1
ATOM 603 N N . GLY A 1 72 ? -12.270 4.684 1.218 1.00 97.56 72 GLY A N 1
ATOM 604 C CA . GLY A 1 72 ? -12.240 3.229 1.390 1.00 97.56 72 GLY A CA 1
ATOM 605 C C . GLY A 1 72 ? -12.404 2.810 2.848 1.00 97.56 72 GLY A C 1
ATOM 606 O O . GLY A 1 72 ? -12.961 3.551 3.658 1.00 97.56 72 GLY A O 1
ATOM 607 N N . ASP A 1 73 ? -11.904 1.619 3.183 1.00 98.06 73 ASP A N 1
ATOM 608 C CA . ASP A 1 73 ? -12.183 0.982 4.477 1.00 98.06 73 ASP A CA 1
ATOM 609 C C . ASP A 1 73 ? -11.698 1.779 5.701 1.00 98.06 73 ASP A C 1
ATOM 611 O O . ASP A 1 73 ? -12.256 1.605 6.775 1.00 98.06 73 ASP A O 1
ATOM 615 N N . VAL A 1 74 ? -10.753 2.719 5.570 1.00 97.88 74 VAL A N 1
ATOM 616 C CA . VAL A 1 74 ? -10.279 3.545 6.705 1.00 97.88 74 VAL A CA 1
ATOM 617 C C . VAL A 1 74 ? -11.343 4.486 7.273 1.00 97.88 74 VAL A C 1
ATOM 619 O O . VAL A 1 74 ? -11.153 5.033 8.353 1.00 97.88 74 VAL A O 1
ATOM 622 N N . ARG A 1 75 ? -12.465 4.677 6.567 1.00 98.31 75 ARG A N 1
ATOM 623 C CA . ARG A 1 75 ? -13.645 5.388 7.091 1.00 98.31 75 ARG A CA 1
ATOM 624 C C . ARG A 1 75 ? -14.581 4.487 7.893 1.00 98.31 75 ARG A C 1
ATOM 626 O O . ARG A 1 75 ? -15.499 4.975 8.540 1.00 98.31 75 ARG A O 1
ATOM 633 N N . THR A 1 76 ? -14.375 3.177 7.823 1.00 98.12 76 THR A N 1
ATOM 634 C CA . THR A 1 76 ? -15.135 2.186 8.582 1.00 98.12 76 THR A CA 1
ATOM 635 C C . THR A 1 76 ? -14.373 1.798 9.838 1.00 98.12 76 THR A C 1
ATOM 637 O O . THR A 1 76 ? -13.141 1.869 9.879 1.00 98.12 76 THR A O 1
ATOM 640 N N . ARG A 1 77 ? -15.107 1.368 10.864 1.00 97.94 77 ARG A N 1
ATOM 641 C CA . ARG A 1 77 ? -14.488 0.851 12.082 1.00 97.94 77 ARG A CA 1
ATOM 642 C C . ARG A 1 77 ? -13.771 -0.475 11.780 1.00 97.94 77 ARG A C 1
ATOM 644 O O . ARG A 1 77 ? -14.345 -1.312 11.079 1.00 97.94 77 ARG A O 1
ATOM 651 N N . PRO A 1 78 ? -12.541 -0.672 12.280 1.00 98.38 78 PRO A N 1
ATOM 652 C CA . PRO A 1 78 ? -11.833 -1.939 12.138 1.00 98.38 78 PRO A CA 1
ATOM 653 C C . PRO A 1 78 ? -12.581 -3.072 12.856 1.00 98.38 78 PRO A C 1
ATOM 655 O O . PRO A 1 78 ? -13.342 -2.833 13.791 1.00 98.38 78 PRO A O 1
ATOM 658 N N . GLN A 1 79 ? -12.369 -4.311 12.404 1.00 98.38 79 GLN A N 1
ATOM 659 C CA . GLN A 1 79 ? -12.999 -5.497 12.994 1.00 98.38 79 GLN A CA 1
ATOM 660 C C . GLN A 1 79 ? -12.291 -5.925 14.282 1.00 98.38 79 GLN A C 1
ATOM 662 O O . GLN A 1 79 ? -12.941 -6.384 15.216 1.00 98.38 79 GLN A O 1
ATOM 667 N N . PHE A 1 80 ? -10.967 -5.781 14.313 1.00 98.06 80 PHE A N 1
ATOM 668 C CA . PHE A 1 80 ? -10.137 -6.138 15.453 1.00 98.06 80 PHE A CA 1
ATOM 669 C C . PHE A 1 80 ? -9.403 -4.905 15.972 1.00 98.06 80 PHE A C 1
ATOM 671 O O . PHE A 1 80 ? -8.848 -4.124 15.191 1.00 98.06 80 PHE A O 1
ATOM 678 N N . ASP A 1 81 ? -9.390 -4.775 17.293 1.00 97.75 81 ASP A N 1
ATOM 679 C CA . ASP A 1 81 ? -8.691 -3.744 18.051 1.00 97.75 81 ASP A CA 1
ATOM 680 C C . ASP A 1 81 ? -7.753 -4.438 19.047 1.00 97.75 81 ASP A C 1
ATOM 682 O O . ASP A 1 81 ? -8.192 -5.237 19.872 1.00 97.75 81 ASP A O 1
ATOM 686 N N . PHE A 1 82 ? -6.459 -4.160 18.921 1.00 96.56 82 PHE A N 1
ATOM 687 C CA . PHE A 1 82 ? -5.377 -4.709 19.739 1.00 96.56 82 PHE A CA 1
ATOM 688 C C . PHE A 1 82 ? -4.742 -3.637 20.636 1.00 96.56 82 PHE A C 1
ATOM 690 O O . PHE A 1 82 ? -3.630 -3.818 21.124 1.00 96.56 82 PHE A O 1
ATOM 697 N N . THR A 1 83 ?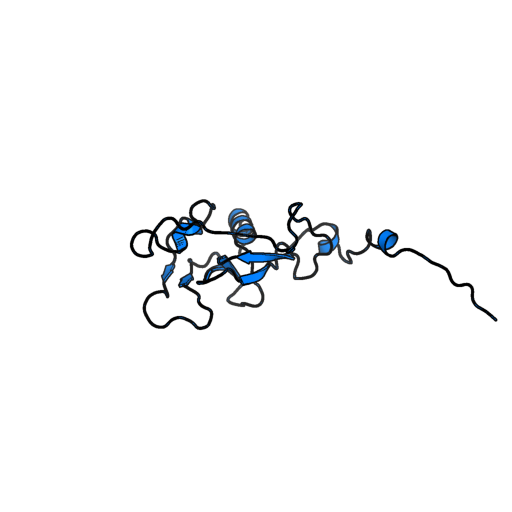 -5.395 -2.483 20.805 1.00 93.44 83 THR A N 1
ATOM 698 C CA . THR A 1 83 ? -4.869 -1.395 21.644 1.00 93.44 83 THR A CA 1
ATOM 699 C C . THR A 1 83 ? -5.003 -1.682 23.137 1.00 93.44 83 THR A C 1
ATOM 701 O O . THR A 1 83 ? -4.199 -1.188 23.925 1.00 93.44 83 THR A O 1
ATOM 704 N N . PHE A 1 84 ? -5.989 -2.492 23.529 1.00 89.75 84 PHE A N 1
ATOM 705 C CA . PHE A 1 84 ? -6.174 -2.935 24.907 1.00 89.75 84 PHE A CA 1
ATOM 706 C C . PHE A 1 84 ? -5.418 -4.245 25.159 1.00 89.75 84 PHE A C 1
ATOM 708 O O . PHE A 1 84 ? -5.504 -5.178 24.363 1.00 89.75 84 PHE A O 1
ATOM 715 N N . GLY A 1 85 ? -4.715 -4.328 26.291 1.00 90.50 85 GLY A N 1
ATOM 716 C CA . GLY A 1 85 ? -3.916 -5.495 26.672 1.00 90.50 85 GLY A CA 1
ATOM 717 C C . GLY A 1 85 ? -2.430 -5.330 26.351 1.00 90.50 85 GLY A C 1
ATOM 718 O O . GLY A 1 85 ? -1.872 -4.239 26.479 1.00 90.50 85 GLY A O 1
ATOM 719 N N . GLU A 1 86 ? -1.772 -6.429 25.982 1.00 91.62 86 GLU A N 1
ATOM 720 C CA . GLU A 1 86 ? -0.344 -6.427 25.670 1.00 91.62 86 GLU A CA 1
ATOM 721 C C . GLU A 1 86 ? -0.076 -5.776 24.306 1.00 91.62 86 GLU A C 1
ATOM 723 O O . GLU A 1 86 ? -0.718 -6.081 23.299 1.00 91.62 86 GLU A O 1
ATOM 728 N N . THR A 1 87 ? 0.910 -4.878 24.256 1.00 92.94 87 THR A N 1
ATOM 729 C CA . THR A 1 87 ? 1.321 -4.264 22.991 1.00 92.94 87 THR A CA 1
ATOM 730 C C . THR A 1 87 ? 1.995 -5.311 22.113 1.00 92.94 87 THR A C 1
ATOM 732 O O . THR A 1 87 ? 3.050 -5.835 22.465 1.00 92.94 87 THR A O 1
ATOM 735 N N . ARG A 1 88 ? 1.429 -5.573 20.931 1.00 93.12 88 ARG A N 1
ATOM 736 C CA . ARG A 1 88 ? 2.020 -6.512 19.970 1.00 93.12 88 ARG A CA 1
ATOM 737 C C . ARG A 1 88 ? 3.453 -6.122 19.598 1.00 93.12 88 ARG A C 1
ATOM 739 O O . ARG A 1 88 ? 3.753 -4.943 19.404 1.00 93.12 88 ARG A O 1
ATOM 746 N N . ALA A 1 89 ? 4.311 -7.119 19.381 1.00 93.44 89 ALA A N 1
ATOM 747 C CA . ALA A 1 89 ? 5.705 -6.915 18.974 1.00 93.44 89 ALA A CA 1
ATOM 748 C C . ALA A 1 89 ? 5.842 -6.136 17.650 1.00 93.44 89 ALA A C 1
ATOM 750 O O . ALA A 1 89 ? 6.720 -5.285 17.506 1.00 93.44 89 ALA A O 1
ATOM 751 N N . ASP A 1 90 ? 4.933 -6.383 16.705 1.00 89.94 90 ASP A N 1
ATOM 752 C CA . ASP A 1 90 ? 4.837 -5.668 15.430 1.00 89.94 90 ASP A CA 1
ATOM 753 C C . ASP A 1 90 ? 4.102 -4.322 15.544 1.00 89.94 90 ASP A C 1
ATOM 755 O O . ASP A 1 90 ? 4.047 -3.565 14.586 1.00 89.94 90 ASP A O 1
ATOM 759 N N . ARG A 1 91 ? 3.571 -3.974 16.721 1.00 95.50 91 ARG A N 1
ATOM 760 C CA . ARG A 1 91 ? 2.848 -2.723 16.991 1.00 95.50 91 ARG A CA 1
ATOM 761 C C . ARG A 1 91 ? 1.579 -2.536 16.153 1.00 95.50 91 ARG A C 1
ATOM 763 O O . ARG A 1 91 ? 1.135 -1.398 15.988 1.00 95.50 91 ARG A O 1
ATOM 770 N N . VAL A 1 92 ? 0.974 -3.605 15.635 1.00 96.31 92 VAL A N 1
ATOM 771 C CA . VAL A 1 92 ? -0.359 -3.530 15.013 1.00 96.31 92 VAL A CA 1
ATOM 772 C C . VAL A 1 92 ? -1.383 -3.118 16.073 1.00 96.31 92 VAL A C 1
ATOM 774 O O . VAL A 1 92 ? -1.497 -3.767 17.107 1.00 96.31 92 VAL A O 1
ATOM 777 N N . MET A 1 93 ? -2.147 -2.059 15.803 1.00 97.50 93 MET A N 1
ATOM 778 C CA . MET A 1 93 ? -3.230 -1.578 16.671 1.00 97.50 93 MET A CA 1
ATOM 779 C C . MET A 1 93 ? -4.601 -2.029 16.179 1.00 97.50 93 MET A C 1
ATOM 781 O O . MET A 1 93 ? -5.436 -2.431 16.975 1.00 97.50 93 MET A O 1
ATOM 785 N N . PHE A 1 94 ? -4.836 -1.976 14.867 1.00 98.31 94 PHE A N 1
ATOM 786 C CA . PHE A 1 94 ? -6.146 -2.263 14.284 1.00 98.31 94 PHE A CA 1
ATOM 787 C C . PHE A 1 94 ? -6.017 -3.172 13.071 1.00 98.31 94 PHE A C 1
ATOM 789 O O . PHE A 1 94 ? -5.059 -3.050 12.302 1.00 98.31 94 PHE A O 1
ATOM 796 N N . ALA A 1 95 ? -7.015 -4.031 12.869 1.00 98.56 95 ALA A N 1
ATOM 797 C CA . ALA A 1 95 ? -7.182 -4.785 11.634 1.00 98.56 95 ALA A CA 1
ATOM 798 C C . ALA A 1 95 ? -8.623 -4.686 11.125 1.00 98.56 95 ALA A C 1
ATOM 800 O O . ALA A 1 95 ? -9.587 -4.928 11.853 1.00 98.56 95 ALA A O 1
ATOM 801 N N . TRP A 1 96 ? -8.777 -4.347 9.848 1.00 98.75 96 TRP A N 1
ATOM 802 C CA . TRP A 1 96 ? -10.074 -4.354 9.178 1.00 98.75 96 TRP A CA 1
ATOM 803 C C . TRP A 1 96 ? -10.459 -5.772 8.765 1.00 98.75 96 TRP A C 1
ATOM 805 O O . TRP A 1 96 ? -9.632 -6.689 8.745 1.00 98.75 96 TRP A O 1
ATOM 815 N N . ARG A 1 97 ? -11.740 -5.942 8.428 1.00 98.44 97 ARG A N 1
ATOM 816 C CA . ARG A 1 97 ? -12.253 -7.187 7.860 1.00 98.44 97 ARG A CA 1
ATOM 817 C C . ARG A 1 97 ? -11.496 -7.530 6.577 1.00 98.44 97 ARG A C 1
ATOM 819 O O . ARG A 1 97 ? -11.236 -6.647 5.760 1.00 98.44 97 ARG A O 1
ATOM 826 N N . LYS A 1 98 ? -11.179 -8.815 6.392 1.00 98.44 98 LYS A N 1
ATOM 827 C CA . LYS A 1 98 ? -10.578 -9.319 5.151 1.00 98.44 98 LYS A CA 1
ATOM 828 C C . LYS A 1 98 ? -11.461 -8.973 3.943 1.00 98.44 98 LYS A C 1
ATOM 830 O O . LYS A 1 98 ? -12.677 -9.180 3.976 1.00 98.44 98 LYS A O 1
ATOM 835 N N . ARG A 1 99 ? -10.843 -8.450 2.885 1.00 97.94 99 ARG A N 1
ATOM 836 C CA . ARG A 1 99 ? -11.429 -8.229 1.557 1.00 97.94 99 ARG A CA 1
ATOM 837 C C . ARG A 1 99 ? -10.752 -9.207 0.605 1.00 97.94 99 ARG A C 1
ATOM 839 O O . ARG A 1 99 ? -9.645 -8.935 0.146 1.00 97.94 99 ARG A O 1
ATOM 846 N N . GLY A 1 100 ? -11.386 -10.356 0.376 1.00 97.25 100 GLY A N 1
ATOM 847 C CA . GLY A 1 100 ? -10.738 -11.464 -0.326 1.00 97.25 100 GLY A CA 1
ATOM 848 C C . GLY A 1 100 ? -9.470 -11.910 0.405 1.00 97.25 100 GLY A C 1
ATOM 849 O O . GLY A 1 100 ? -9.471 -12.023 1.634 1.00 97.25 100 GLY A O 1
ATOM 850 N N . ASP A 1 101 ? -8.376 -12.049 -0.337 1.00 97.62 101 ASP A N 1
ATOM 851 C CA . ASP A 1 101 ? -7.058 -12.394 0.206 1.00 97.62 101 ASP A CA 1
ATOM 852 C C . ASP A 1 101 ? -6.326 -11.222 0.878 1.00 97.62 101 ASP A C 1
ATOM 854 O O . ASP A 1 101 ? -5.222 -11.398 1.392 1.00 97.62 101 ASP A O 1
ATOM 858 N N . LEU A 1 102 ? -6.885 -10.008 0.885 1.00 98.56 102 LEU A N 1
ATOM 859 C CA . LEU A 1 102 ? -6.225 -8.833 1.452 1.00 98.56 102 LEU A CA 1
ATOM 860 C C . LEU A 1 102 ? -6.806 -8.468 2.819 1.00 98.56 102 LEU A C 1
ATOM 862 O O . LEU A 1 102 ? -8.014 -8.290 2.971 1.00 98.56 102 LEU A O 1
ATOM 866 N N . GLN A 1 103 ? -5.934 -8.251 3.803 1.00 98.69 103 GLN A N 1
ATOM 867 C CA . GLN A 1 103 ? -6.316 -7.671 5.091 1.00 98.69 103 GLN A CA 1
ATOM 868 C C . GLN A 1 103 ? -5.546 -6.386 5.364 1.00 98.69 103 GLN A C 1
ATOM 870 O O . GLN A 1 103 ? -4.322 -6.355 5.254 1.00 98.69 103 GLN A O 1
ATOM 875 N N . LEU A 1 104 ? -6.262 -5.317 5.719 1.00 98.81 104 LEU A N 1
ATOM 876 C CA . LEU A 1 104 ? -5.666 -4.037 6.086 1.00 98.81 104 LEU A CA 1
ATOM 877 C C . LEU A 1 104 ? -5.375 -3.985 7.587 1.00 98.81 104 LEU A C 1
ATOM 879 O O . LEU A 1 104 ? -6.258 -4.245 8.403 1.00 98.81 104 LEU A O 1
ATOM 883 N N . TYR A 1 105 ? -4.163 -3.560 7.923 1.00 98.75 105 TYR A N 1
ATOM 884 C CA . TYR A 1 105 ? -3.691 -3.318 9.279 1.00 98.75 105 TYR A CA 1
ATOM 885 C C . TYR A 1 105 ? -3.237 -1.871 9.442 1.00 98.75 105 TYR A C 1
ATOM 887 O O . TYR A 1 105 ? -2.754 -1.238 8.494 1.00 98.75 105 TYR A O 1
ATOM 895 N N . GLN A 1 106 ? -3.342 -1.369 10.669 1.00 98.50 106 GLN A N 1
ATOM 896 C CA . GLN A 1 106 ? -2.735 -0.112 11.080 1.00 98.50 106 GLN A CA 1
ATOM 897 C C . GLN A 1 106 ? -1.734 -0.341 12.207 1.00 98.50 106 GLN A C 1
ATOM 899 O O . GLN A 1 106 ? -2.080 -0.868 13.261 1.00 98.50 106 GLN A O 1
ATOM 904 N N . MET A 1 107 ? -0.514 0.135 11.986 1.00 97.19 107 MET A N 1
ATOM 905 C CA . MET A 1 107 ? 0.592 0.092 12.940 1.00 97.19 107 MET A CA 1
ATOM 906 C C . MET A 1 107 ? 0.626 1.351 13.817 1.00 97.19 107 MET A C 1
ATOM 908 O O . MET A 1 107 ? 0.310 2.454 13.355 1.00 97.19 107 MET A O 1
ATOM 912 N N . SER A 1 108 ? 1.077 1.209 15.062 1.00 94.69 108 SER A N 1
ATOM 913 C CA . SER A 1 108 ? 1.442 2.322 15.944 1.00 94.69 108 SER A CA 1
ATOM 914 C C . SER A 1 108 ? 2.814 2.911 15.589 1.00 94.69 108 SER A C 1
ATOM 916 O O . SER A 1 108 ? 3.608 2.331 14.850 1.00 94.69 108 SER A O 1
ATOM 918 N N . GLY A 1 109 ? 3.134 4.075 16.156 1.00 92.69 109 GLY A N 1
ATOM 919 C CA . GLY A 1 109 ? 4.439 4.721 16.006 1.00 92.69 109 GLY A CA 1
ATOM 920 C C . GLY A 1 109 ? 4.663 5.383 14.643 1.00 92.69 109 GLY A C 1
ATOM 921 O O . GLY A 1 109 ? 3.728 5.706 13.914 1.00 92.69 109 GLY A O 1
ATOM 922 N N . ARG A 1 110 ? 5.923 5.662 14.287 1.00 93.19 110 ARG A N 1
ATOM 923 C CA . ARG A 1 110 ? 6.243 6.256 12.977 1.00 93.19 110 ARG A CA 1
ATOM 924 C C . ARG A 1 110 ? 6.010 5.228 11.874 1.00 93.19 110 ARG A C 1
ATOM 926 O O . ARG A 1 110 ? 6.439 4.093 12.008 1.00 93.19 110 ARG A O 1
ATOM 933 N N . GLY A 1 111 ? 5.429 5.667 10.756 1.00 92.75 111 GLY A N 1
ATOM 934 C CA . GLY A 1 111 ? 5.169 4.790 9.614 1.00 92.75 111 GLY A CA 1
ATOM 935 C C . GLY A 1 111 ? 6.414 4.021 9.163 1.00 92.75 111 GLY A C 1
ATOM 936 O O . GLY A 1 111 ? 7.497 4.610 9.007 1.00 92.75 111 GLY A O 1
ATOM 937 N N . GLU A 1 112 ? 6.227 2.725 8.936 1.00 95.19 112 GLU A N 1
ATOM 938 C CA . GLU A 1 112 ? 7.241 1.813 8.420 1.00 95.19 112 GLU A CA 1
ATOM 939 C C . GLU A 1 112 ? 7.442 2.038 6.928 1.00 95.19 112 GLU A C 1
ATOM 941 O O . GLU A 1 112 ? 6.497 2.363 6.208 1.00 95.19 112 GLU A O 1
ATOM 946 N N . THR A 1 113 ? 8.679 1.873 6.455 1.00 98.31 113 THR A N 1
ATOM 947 C CA . THR A 1 113 ? 8.974 1.921 5.018 1.00 98.31 113 THR A CA 1
ATOM 948 C C . THR A 1 113 ? 9.021 0.502 4.475 1.00 98.31 113 THR A C 1
ATOM 950 O O . THR A 1 113 ? 9.927 -0.250 4.808 1.00 98.31 113 THR A O 1
ATOM 953 N N . PHE A 1 114 ? 8.066 0.154 3.620 1.00 98.44 114 PHE A N 1
ATOM 954 C CA . PHE A 1 114 ? 7.972 -1.151 2.967 1.00 98.44 114 PHE A CA 1
ATOM 955 C C . PHE A 1 114 ? 7.787 -0.977 1.461 1.00 98.44 114 PHE A C 1
ATOM 957 O O . PHE A 1 114 ? 7.429 0.102 0.990 1.00 98.44 114 PHE A O 1
ATOM 964 N N . VAL A 1 115 ? 8.017 -2.027 0.676 1.00 98.62 115 VAL A N 1
ATOM 965 C CA . VAL A 1 115 ? 7.794 -1.973 -0.773 1.00 98.62 115 VAL A CA 1
ATOM 966 C C . VAL A 1 115 ? 6.464 -2.635 -1.102 1.00 98.62 115 VAL A C 1
ATOM 968 O O . VAL A 1 115 ? 6.252 -3.806 -0.824 1.00 98.62 115 VAL A O 1
ATOM 971 N N . CYS A 1 116 ? 5.556 -1.868 -1.702 1.00 98.62 116 CYS A N 1
ATOM 972 C CA . CYS A 1 116 ? 4.263 -2.387 -2.129 1.00 98.62 116 CYS A CA 1
ATOM 973 C C . CYS A 1 116 ? 4.443 -3.277 -3.365 1.00 98.62 116 CYS A C 1
ATOM 975 O O . CYS A 1 116 ? 4.846 -2.763 -4.411 1.00 98.62 116 CYS A O 1
ATOM 977 N N . TYR A 1 117 ? 4.093 -4.564 -3.292 1.00 98.44 117 TYR A N 1
ATOM 978 C CA . TYR A 1 117 ? 4.291 -5.489 -4.419 1.00 98.44 117 TYR A CA 1
ATOM 979 C C . TYR A 1 117 ? 3.472 -5.103 -5.664 1.00 98.44 117 TYR A C 1
ATOM 981 O O . TYR A 1 117 ? 3.872 -5.396 -6.788 1.00 98.44 117 TYR A O 1
ATOM 989 N N . ARG A 1 118 ? 2.351 -4.384 -5.496 1.00 98.25 118 ARG A N 1
ATOM 990 C CA . ARG A 1 118 ? 1.519 -3.925 -6.616 1.00 98.25 118 ARG A CA 1
ATOM 991 C C . ARG A 1 118 ? 2.154 -2.770 -7.382 1.00 98.25 118 ARG A C 1
ATOM 993 O O . ARG A 1 118 ? 2.425 -2.901 -8.573 1.00 98.25 118 ARG A O 1
ATOM 1000 N N . CYS A 1 119 ? 2.417 -1.634 -6.732 1.00 98.06 119 CYS A N 1
ATOM 1001 C CA . CYS A 1 119 ? 3.002 -0.485 -7.439 1.00 98.06 119 CYS A CA 1
ATOM 1002 C C . CYS A 1 119 ? 4.522 -0.570 -7.613 1.00 98.06 119 CYS A C 1
ATOM 1004 O O . CYS A 1 119 ? 5.059 0.108 -8.491 1.00 98.06 119 CYS A O 1
ATOM 1006 N N . GLY A 1 120 ? 5.206 -1.367 -6.792 1.00 98.31 120 GLY A N 1
ATOM 1007 C CA . GLY A 1 120 ? 6.658 -1.525 -6.772 1.00 98.31 120 GLY A CA 1
ATOM 1008 C C . GLY A 1 120 ? 7.419 -0.379 -6.102 1.00 98.31 120 GLY A C 1
ATOM 1009 O O . GLY A 1 120 ? 8.642 -0.392 -6.133 1.00 98.31 120 GLY A O 1
ATOM 1010 N N . TYR A 1 121 ? 6.738 0.624 -5.529 1.00 98.62 121 TYR A N 1
ATOM 1011 C CA . TYR A 1 121 ? 7.386 1.742 -4.831 1.00 98.62 121 TYR A CA 1
ATOM 1012 C C . TYR A 1 121 ? 7.662 1.397 -3.3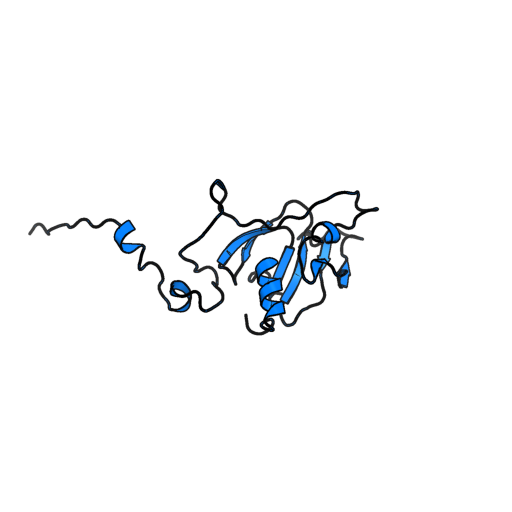62 1.00 98.62 121 TYR A C 1
ATOM 1014 O O . TYR A 1 121 ? 6.796 0.788 -2.725 1.00 98.62 121 TYR A O 1
ATOM 1022 N N . PRO A 1 122 ? 8.779 1.885 -2.789 1.00 98.69 122 PRO A N 1
ATOM 1023 C CA . PRO A 1 122 ? 8.899 2.066 -1.350 1.00 98.69 122 PRO A CA 1
ATOM 1024 C C . PRO A 1 122 ? 7.840 3.063 -0.872 1.00 98.69 122 PRO A C 1
ATOM 1026 O O . PRO A 1 122 ? 7.675 4.146 -1.445 1.00 98.69 122 PRO A O 1
ATOM 1029 N N . VAL A 1 123 ? 7.102 2.701 0.166 1.00 98.69 123 VAL A N 1
ATOM 1030 C CA . VAL A 1 123 ? 6.025 3.483 0.763 1.00 98.69 123 VAL A CA 1
ATOM 1031 C C . VAL A 1 123 ? 6.264 3.524 2.258 1.00 98.69 123 VAL A C 1
ATOM 1033 O O . VAL A 1 123 ? 6.452 2.489 2.884 1.00 98.69 123 VAL A O 1
ATOM 1036 N N . ARG A 1 124 ? 6.229 4.730 2.822 1.00 98.62 124 ARG A N 1
ATOM 1037 C CA . ARG A 1 124 ? 6.254 4.945 4.260 1.00 98.62 124 ARG A CA 1
ATOM 1038 C C . ARG A 1 124 ? 4.851 5.263 4.763 1.00 98.62 124 ARG A C 1
ATOM 1040 O O . ARG A 1 124 ? 4.305 6.307 4.396 1.00 98.62 124 ARG A O 1
ATOM 1047 N N . SER A 1 125 ? 4.265 4.370 5.555 1.00 98.44 125 SER A N 1
ATOM 1048 C CA . SER A 1 125 ? 2.915 4.533 6.110 1.00 98.44 125 SER A CA 1
ATOM 1049 C C . SER A 1 125 ? 2.704 3.660 7.348 1.00 98.44 125 SER A C 1
ATOM 1051 O O . SER A 1 125 ? 3.461 2.725 7.581 1.00 98.44 125 SER A O 1
ATOM 1053 N N . GLN A 1 126 ? 1.675 3.977 8.132 1.00 98.50 126 GLN A N 1
ATOM 1054 C CA . GLN A 1 126 ? 1.147 3.095 9.177 1.00 98.50 126 GLN A CA 1
ATOM 1055 C C . GLN A 1 126 ? 0.146 2.075 8.619 1.00 98.50 126 GLN A C 1
ATOM 1057 O O . GLN A 1 126 ? -0.109 1.071 9.268 1.00 98.50 126 GLN A O 1
ATOM 1062 N N . LEU A 1 127 ? -0.430 2.333 7.439 1.00 98.69 127 LEU A N 1
ATOM 1063 C CA . LEU A 1 127 ? -1.421 1.464 6.811 1.00 98.69 127 LEU A CA 1
ATOM 1064 C C . LEU A 1 127 ? -0.735 0.440 5.905 1.00 98.69 127 LEU A C 1
ATOM 1066 O O . LEU A 1 127 ? -0.096 0.810 4.909 1.00 98.69 127 LEU A O 1
ATOM 1070 N N . VAL A 1 128 ? -0.913 -0.839 6.225 1.00 98.62 128 VAL A N 1
ATOM 1071 C CA . VAL A 1 128 ? -0.305 -1.967 5.514 1.00 98.62 128 VAL A CA 1
ATOM 1072 C C . VAL A 1 128 ? -1.388 -2.985 5.194 1.00 98.62 128 VAL A C 1
ATOM 1074 O O . VAL A 1 128 ? -2.019 -3.516 6.099 1.00 98.62 128 VAL A O 1
ATOM 1077 N N . ALA A 1 129 ? -1.612 -3.263 3.912 1.00 98.69 129 ALA A N 1
ATOM 1078 C CA . ALA A 1 129 ? -2.428 -4.399 3.505 1.00 98.69 129 ALA A CA 1
ATOM 1079 C C . ALA A 1 129 ? -1.531 -5.621 3.280 1.00 98.69 129 ALA A C 1
ATOM 1081 O O . ALA A 1 129 ? -0.511 -5.513 2.600 1.00 98.69 129 ALA A O 1
ATOM 1082 N N . VAL A 1 130 ? -1.894 -6.765 3.845 1.00 98.38 130 VAL A N 1
ATOM 1083 C CA . VAL A 1 130 ? -1.148 -8.028 3.752 1.00 98.38 130 VAL A CA 1
ATOM 1084 C C . VAL A 1 130 ? -1.953 -9.011 2.910 1.00 98.38 130 VAL A C 1
ATOM 1086 O O . VAL A 1 130 ? -3.175 -9.067 3.044 1.00 98.38 130 VAL A O 1
ATOM 1089 N N . LYS A 1 131 ? -1.277 -9.750 2.022 1.00 98.19 131 LYS A N 1
ATOM 1090 C CA . LYS A 1 131 ? -1.896 -10.767 1.162 1.00 98.19 131 LYS A CA 1
ATOM 1091 C C . LYS A 1 131 ? -1.810 -12.147 1.809 1.00 98.19 131 LYS A C 1
ATOM 1093 O O . LYS A 1 131 ? -0.705 -12.580 2.119 1.00 98.19 131 LYS A O 1
ATOM 1098 N N . ALA A 1 132 ? -2.942 -12.836 1.934 1.00 97.38 132 ALA A N 1
ATOM 1099 C CA . ALA A 1 132 ? -3.065 -14.207 2.430 1.00 97.38 132 ALA A CA 1
ATOM 1100 C C . ALA A 1 132 ? -2.259 -14.443 3.721 1.00 97.38 132 ALA A C 1
ATOM 1102 O O . ALA A 1 132 ? -1.519 -15.414 3.835 1.00 97.38 132 ALA A O 1
ATOM 1103 N N . ASP A 1 133 ? -2.330 -13.481 4.650 1.00 96.50 133 ASP A N 1
ATOM 1104 C CA . ASP A 1 133 ? -1.590 -13.446 5.922 1.00 96.50 133 ASP A CA 1
ATOM 1105 C C . ASP A 1 133 ? -0.046 -13.487 5.797 1.00 96.50 133 ASP A C 1
ATOM 1107 O O . ASP A 1 133 ? 0.671 -13.499 6.799 1.00 96.50 133 ASP A O 1
ATOM 1111 N N . ASN A 1 134 ? 0.495 -13.417 4.578 1.00 97.94 134 ASN A N 1
ATOM 1112 C CA . ASN A 1 134 ? 1.925 -13.406 4.308 1.00 97.94 134 ASN A CA 1
ATOM 1113 C C . ASN A 1 134 ? 2.490 -11.973 4.306 1.00 97.94 134 ASN A C 1
ATOM 1115 O O . ASN A 1 134 ? 2.390 -11.225 3.324 1.00 97.94 134 ASN A O 1
ATOM 1119 N N . TRP A 1 135 ? 3.154 -11.614 5.407 1.00 97.25 135 TRP A N 1
ATOM 1120 C CA . TRP A 1 135 ? 3.770 -10.302 5.637 1.00 97.25 135 TRP A CA 1
ATOM 1121 C C . TRP A 1 135 ? 4.954 -9.964 4.717 1.00 97.25 135 TRP A C 1
ATOM 1123 O O . TRP A 1 135 ? 5.390 -8.807 4.719 1.00 97.25 135 TRP A O 1
ATOM 1133 N N . ASP A 1 136 ? 5.437 -10.899 3.894 1.00 97.69 136 ASP A N 1
ATOM 1134 C CA . ASP A 1 136 ? 6.415 -10.616 2.836 1.00 97.69 136 ASP A CA 1
ATOM 1135 C C . ASP A 1 136 ? 5.775 -9.902 1.6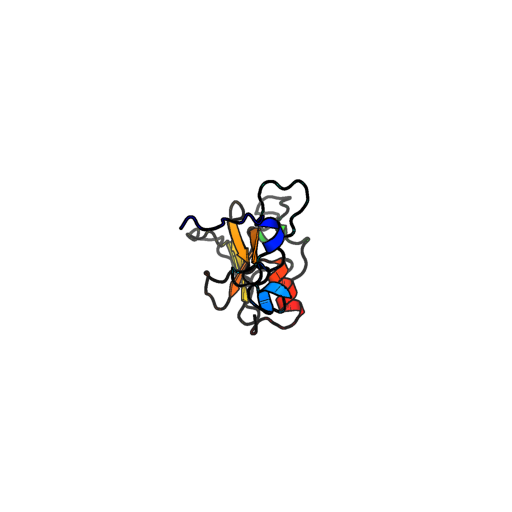42 1.00 97.69 136 ASP A C 1
ATOM 1137 O O . ASP A 1 136 ? 6.461 -9.203 0.894 1.00 97.69 136 ASP A O 1
ATOM 1141 N N . TYR A 1 137 ? 4.456 -10.026 1.461 1.00 98.00 137 TYR A N 1
ATOM 1142 C CA . TYR A 1 137 ? 3.711 -9.409 0.364 1.00 98.00 137 TYR A CA 1
ATOM 1143 C C . TYR A 1 137 ? 2.815 -8.285 0.873 1.00 98.00 137 TYR A C 1
ATOM 1145 O O . TYR A 1 137 ? 1.587 -8.373 0.916 1.00 98.00 137 TYR A O 1
ATOM 1153 N N . ARG A 1 138 ? 3.461 -7.167 1.207 1.00 98.50 138 ARG A N 1
ATOM 1154 C CA . ARG A 1 138 ? 2.788 -5.950 1.672 1.00 98.50 138 ARG A CA 1
ATOM 1155 C C . ARG A 1 138 ? 2.292 -5.110 0.501 1.00 98.50 138 ARG A C 1
ATOM 1157 O O . ARG A 1 138 ? 2.972 -4.938 -0.513 1.00 98.50 138 ARG A O 1
ATOM 1164 N N . MET A 1 139 ? 1.126 -4.503 0.664 1.00 98.75 139 MET A N 1
ATOM 1165 C CA . MET A 1 139 ? 0.510 -3.576 -0.273 1.00 98.75 139 MET A CA 1
ATOM 1166 C C . MET A 1 139 ? 0.187 -2.260 0.441 1.00 98.75 139 MET A C 1
ATOM 1168 O O . MET A 1 139 ? -0.324 -2.231 1.554 1.00 98.75 139 MET A O 1
ATOM 1172 N N . CYS A 1 140 ? 0.508 -1.129 -0.190 1.00 98.75 140 CYS A N 1
ATOM 1173 C CA . CYS A 1 140 ? 0.177 0.173 0.384 1.00 98.75 140 CYS A CA 1
ATOM 1174 C C . CYS A 1 140 ? -1.308 0.499 0.244 1.00 98.75 140 CYS A C 1
ATOM 1176 O O . CYS A 1 140 ? -1.934 0.092 -0.736 1.00 98.75 140 CYS A O 1
ATOM 1178 N N . TYR A 1 141 ? -1.829 1.330 1.150 1.00 98.81 141 TYR A N 1
ATOM 1179 C CA . TYR A 1 141 ? -3.256 1.655 1.196 1.00 98.81 141 TYR A CA 1
ATOM 1180 C C . TYR A 1 141 ? -3.835 2.141 -0.142 1.00 98.81 141 TYR A C 1
ATOM 1182 O O . TYR A 1 141 ? -4.861 1.656 -0.595 1.00 98.81 141 TYR A O 1
ATOM 1190 N N . ARG A 1 142 ? -3.122 3.012 -0.869 1.00 98.69 142 ARG A N 1
ATOM 1191 C CA . ARG A 1 142 ? -3.574 3.465 -2.197 1.00 98.69 142 ARG A CA 1
ATOM 1192 C C . ARG A 1 142 ? -3.731 2.309 -3.189 1.00 98.69 142 ARG A C 1
ATOM 1194 O O . ARG A 1 142 ? -4.627 2.341 -4.025 1.00 98.69 142 ARG A O 1
ATOM 1201 N N . CYS A 1 143 ? -2.828 1.332 -3.172 1.00 98.62 143 CYS A N 1
ATOM 1202 C CA . CYS A 1 143 ? -2.945 0.164 -4.043 1.00 98.62 143 CYS A CA 1
ATOM 1203 C C . CYS A 1 143 ? -4.073 -0.753 -3.586 1.00 98.62 143 CYS A C 1
ATOM 1205 O O . CYS A 1 143 ? -4.824 -1.189 -4.446 1.00 98.62 143 CYS A O 1
ATOM 1207 N N . TYR A 1 144 ? -4.221 -0.943 -2.274 1.00 98.81 144 TYR A N 1
ATOM 1208 C CA . TYR A 1 144 ? -5.313 -1.699 -1.672 1.00 98.81 144 TYR A CA 1
ATOM 1209 C C . TYR A 1 144 ? -6.676 -1.154 -2.109 1.00 98.81 144 TYR A C 1
ATOM 1211 O O . TYR A 1 144 ? -7.430 -1.872 -2.756 1.00 98.81 144 TYR A O 1
ATOM 1219 N N . THR A 1 145 ? -6.943 0.142 -1.904 1.00 98.69 145 THR A N 1
ATOM 1220 C CA . THR A 1 145 ? -8.218 0.764 -2.299 1.00 98.69 145 THR A CA 1
ATOM 1221 C C . THR A 1 145 ? -8.490 0.616 -3.798 1.00 98.69 145 THR A C 1
ATOM 1223 O O . THR A 1 145 ? -9.620 0.369 -4.196 1.00 98.69 145 THR A O 1
ATOM 1226 N N . ASN A 1 146 ? -7.460 0.720 -4.648 1.00 98.44 146 ASN A N 1
ATOM 1227 C CA . ASN A 1 146 ? -7.617 0.515 -6.092 1.00 98.44 146 ASN A CA 1
ATOM 1228 C C . ASN A 1 146 ? -7.853 -0.949 -6.480 1.00 98.44 146 ASN A C 1
ATOM 1230 O O . ASN A 1 146 ? -8.497 -1.192 -7.494 1.00 98.44 146 ASN A O 1
ATOM 1234 N N . THR A 1 147 ? -7.274 -1.904 -5.754 1.00 98.44 147 THR A N 1
ATOM 1235 C CA . THR A 1 147 ? -7.504 -3.334 -5.980 1.00 98.44 147 THR A CA 1
ATOM 1236 C C . THR A 1 147 ? -8.933 -3.695 -5.598 1.00 98.44 147 THR A C 1
ATOM 1238 O O . THR A 1 147 ? -9.634 -4.260 -6.430 1.00 98.44 147 THR A O 1
ATOM 1241 N N . VAL A 1 148 ? -9.380 -3.267 -4.413 1.00 98.12 148 VAL A N 1
ATOM 1242 C CA . VAL A 1 148 ? -10.753 -3.479 -3.930 1.00 98.12 148 VAL A CA 1
ATOM 1243 C C . VAL A 1 148 ? -11.770 -2.818 -4.857 1.00 98.12 148 VAL A C 1
ATOM 1245 O O . VAL A 1 148 ? -12.728 -3.435 -5.298 1.00 98.12 148 VAL A O 1
ATOM 1248 N N . HIS A 1 149 ? -11.527 -1.570 -5.261 1.00 98.12 149 HIS A N 1
ATOM 1249 C CA . HIS A 1 149 ? -12.419 -0.877 -6.192 1.00 98.12 149 HIS A CA 1
ATOM 1250 C C . HIS A 1 149 ? -12.545 -1.575 -7.558 1.00 98.12 149 HIS A C 1
ATOM 1252 O O . HIS A 1 149 ? -13.554 -1.416 -8.235 1.00 98.12 149 HIS A O 1
ATOM 1258 N N . ARG A 1 150 ? -11.523 -2.330 -7.979 1.00 97.56 150 ARG A N 1
ATOM 1259 C CA . ARG A 1 150 ? -11.520 -3.064 -9.251 1.00 97.56 150 ARG A CA 1
ATOM 1260 C C . ARG A 1 150 ? -12.012 -4.509 -9.126 1.00 97.56 150 ARG A C 1
ATOM 1262 O O . ARG A 1 150 ? -12.037 -5.179 -10.150 1.00 97.56 150 ARG A O 1
ATOM 1269 N N . GLY A 1 151 ? -12.349 -4.985 -7.925 1.00 97.38 151 GLY A N 1
ATOM 1270 C CA . GLY A 1 151 ? -12.738 -6.380 -7.700 1.00 97.38 151 GLY A CA 1
ATOM 1271 C C . GLY A 1 151 ? -11.601 -7.384 -7.931 1.00 97.38 151 GLY A C 1
ATOM 1272 O O . GLY A 1 151 ? -11.851 -8.495 -8.375 1.00 97.38 151 GLY A O 1
ATOM 1273 N N . MET A 1 152 ? -10.345 -6.968 -7.719 1.00 97.88 152 MET A N 1
ATOM 1274 C CA . MET A 1 152 ? -9.147 -7.776 -8.004 1.00 97.88 152 MET A CA 1
ATOM 1275 C C . MET A 1 152 ? -8.507 -8.342 -6.724 1.00 97.88 152 MET A C 1
ATOM 1277 O O . MET A 1 152 ? -7.299 -8.585 -6.687 1.00 97.88 152 MET A O 1
ATOM 1281 N N . GLU A 1 153 ? -9.267 -8.463 -5.635 1.00 94.81 153 GLU A N 1
ATOM 1282 C CA . GLU A 1 153 ? -8.744 -8.793 -4.304 1.00 94.81 153 GLU A CA 1
ATOM 1283 C C . GLU A 1 153 ? -8.120 -10.187 -4.217 1.00 94.81 153 GLU A C 1
ATOM 1285 O O . GLU A 1 153 ? -7.168 -10.367 -3.460 1.00 94.81 153 GLU A O 1
ATOM 1290 N N . ASN A 1 154 ? -8.612 -11.137 -5.015 1.00 96.00 154 ASN A N 1
ATOM 1291 C CA . ASN A 1 154 ? -8.137 -12.526 -5.041 1.00 96.00 154 ASN A CA 1
ATOM 1292 C C . ASN A 1 154 ? -7.116 -12.791 -6.166 1.00 96.00 154 ASN A C 1
ATOM 1294 O O . ASN A 1 154 ? -6.498 -13.849 -6.218 1.00 96.00 154 ASN A O 1
ATOM 1298 N N . ASP A 1 155 ? -6.901 -11.817 -7.058 1.00 93.31 155 ASP A N 1
ATOM 1299 C CA . ASP A 1 155 ? -6.159 -12.015 -8.312 1.00 93.31 155 ASP A CA 1
ATOM 1300 C C . ASP A 1 155 ? -4.784 -11.327 -8.339 1.00 93.31 155 ASP A C 1
ATOM 1302 O O . ASP A 1 155 ? -3.989 -11.539 -9.262 1.00 93.31 155 ASP A O 1
ATOM 1306 N N . THR A 1 156 ? -4.485 -10.456 -7.364 1.00 86.56 156 THR A N 1
ATOM 1307 C CA . THR A 1 156 ? -3.234 -9.663 -7.335 1.00 86.56 156 THR A CA 1
ATOM 1308 C C . THR A 1 156 ? -2.221 -10.157 -6.339 1.00 86.56 156 THR A C 1
ATOM 1310 O O . THR A 1 156 ? -2.619 -10.511 -5.215 1.00 86.56 156 THR A O 1
#

Radius of gyration: 19.78 Å; chains: 1; bounding box: 62×32×58 Å